Protein 3L4A (pdb70)

Radius of gyration: 13.82 Å; Cα contacts (8 Å, |Δi|>4): 149; chains: 1; bounding box: 36×33×24 Å

Structure (mmCIF, N/CA/C/O backbone):
data_3L4A
#
_entry.id   3L4A
#
_cell.length_a   72.194
_cell.length_b   37.729
_cell.length_c   43.703
_cell.angle_alpha   90.00
_cell.angle_beta   99.29
_cell.angle_gamma   90.00
#
_symmetry.space_group_name_H-M   'C 1 2 1'
#
loop_
_entity.id
_entity.type
_entity.pdbx_description
1 polymer 'Odorant binding protein (AGAP010409-PA)'
2 non-polymer GLYCEROL
3 non-polymer 'AMMONIUM ION'
4 water water
#
loop_
_atom_site.group_PDB
_atom_site.id
_atom_site.type_symbol
_atom_site.label_atom_id
_atom_site.label_alt_id
_atom_site.label_comp_id
_atom_site.label_asym_id
_atom_site.label_entity_id
_atom_site.label_seq_id
_atom_site.pdbx_PDB_ins_code
_atom_site.Cartn_x
_atom_site.Cartn_y
_atom_site.Cartn_z
_atom_site.occupancy
_atom_site.B_iso_or_equiv
_atom_site.auth_seq_id
_atom_site.auth_comp_id
_atom_site.auth_asym_id
_atom_site.auth_atom_id
_atom_site.pdbx_PDB_model_num
ATOM 1 N N . ASN A 1 4 ? 22.041 41.460 24.596 1.00 48.52 25 ASN A N 1
ATOM 2 C CA . ASN A 1 4 ? 22.072 42.627 23.722 1.00 41.99 25 ASN A CA 1
ATOM 3 C C . ASN A 1 4 ? 20.690 43.248 23.511 1.00 38.92 25 ASN A C 1
ATOM 4 O O . ASN A 1 4 ? 19.666 42.633 23.829 1.00 31.69 25 ASN A O 1
ATOM 9 N N . GLU A 1 5 ? 20.669 44.472 22.987 1.00 36.08 26 GLU A N 1
ATOM 10 C CA . GLU A 1 5 ? 19.425 45.215 22.794 1.00 33.76 26 GLU A CA 1
ATOM 11 C C . GLU A 1 5 ? 18.393 44.418 22.007 1.00 28.07 26 GLU A C 1
ATOM 12 O O . GLU A 1 5 ? 17.228 44.347 22.395 1.00 24.81 26 GLU A O 1
ATOM 23 N N . SER A 1 6 ? 18.827 43.835 20.894 1.00 27.39 27 SER A N 1
ATOM 24 C CA . SER A 1 6 ? 17.925 43.145 19.977 1.00 15.11 27 SER A CA 1
ATOM 25 C C . SER A 1 6 ? 17.147 42.035 20.681 1.00 14.57 27 SER A C 1
ATOM 26 O O . SER A 1 6 ? 15.929 41.915 20.527 1.00 14.69 27 SER A O 1
ATOM 29 N N . VAL A 1 7 ? 17.861 41.228 21.456 1.00 20.38 28 VAL A N 1
ATOM 30 C CA . VAL A 1 7 ? 17.250 40.103 22.155 1.00 12.77 28 VAL A CA 1
ATOM 31 C C . VAL A 1 7 ? 16.302 40.562 23.266 1.00 15.82 28 VAL A C 1
ATOM 32 O O . VAL A 1 7 ? 15.257 39.951 23.482 1.00 13.43 28 VAL A O 1
ATOM 36 N N . ILE A 1 8 ? 16.640 41.652 23.948 1.00 15.21 29 ILE A N 1
ATOM 37 C CA . ILE A 1 8 ? 15.745 42.196 24.967 1.00 16.63 29 ILE A CA 1
ATOM 38 C C . ILE A 1 8 ? 14.415 42.631 24.344 1.00 17.27 29 ILE A C 1
ATOM 39 O O . ILE A 1 8 ? 13.329 42.312 24.849 1.00 12.56 29 ILE A O 1
ATOM 44 N N . GLU A 1 9 ? 14.494 43.347 23.227 1.00 15.43 30 GLU A N 1
ATOM 45 C CA . GLU A 1 9 ? 13.282 43.801 22.567 1.00 13.81 30 GLU A CA 1
ATOM 46 C C . GLU A 1 9 ? 12.449 42.630 22.043 1.00 12.31 30 GLU A C 1
ATOM 47 O O . GLU A 1 9 ? 11.240 42.580 22.243 1.00 12.65 30 GLU A O 1
ATOM 53 N N . SER A 1 10 ? 13.099 41.672 21.382 1.00 9.61 31 SER A N 1
ATOM 54 C CA . SER A 1 10 ? 12.371 40.533 20.839 1.00 9.06 31 SER A CA 1
ATOM 55 C C . SER A 1 10 ? 11.743 39.689 21.944 1.00 8.26 31 SER A C 1
ATOM 56 O O . SER A 1 10 ? 10.609 39.243 21.826 1.00 8.52 31 SER A O 1
ATOM 61 N N . CYS A 1 11 ? 12.485 39.469 23.021 1.00 10.18 32 CYS A N 1
ATOM 62 C CA . CYS A 1 11 ? 11.934 38.698 24.130 1.00 9.43 32 CYS A CA 1
ATOM 63 C C . CYS A 1 11 ? 10.794 39.435 24.842 1.00 11.07 32 CYS A C 1
ATOM 64 O O . CYS A 1 11 ? 9.863 38.810 25.342 1.00 11.31 32 CYS A O 1
ATOM 67 N N . SER A 1 12 ? 10.861 40.761 24.876 1.00 12.36 33 SER A N 1
ATOM 68 C CA A SER A 1 12 ? 9.773 41.525 25.466 0.80 11.78 33 SER A CA 1
ATOM 69 C CA B SER A 1 12 ? 9.780 41.567 25.437 0.20 11.78 33 SER A CA 1
ATOM 70 C C . SER A 1 12 ? 8.499 41.344 24.645 1.00 13.67 33 SER A C 1
ATOM 71 O O . SER A 1 12 ? 7.396 41.393 25.183 1.00 11.92 33 SER A O 1
ATOM 76 N N . ASN A 1 13 ? 8.649 41.110 23.346 1.00 13.11 34 ASN A N 1
ATOM 77 C CA . ASN A 1 13 ? 7.489 40.859 22.508 1.00 11.98 34 ASN A CA 1
ATOM 78 C C . ASN A 1 13 ? 7.014 39.417 22.539 1.00 13.98 34 ASN A C 1
ATOM 79 O O . ASN A 1 13 ? 5.814 39.157 22.461 1.00 16.62 34 ASN A O 1
ATOM 84 N N . ALA A 1 14 ? 7.952 38.486 22.671 1.00 10.55 35 ALA A N 1
ATOM 85 C CA . ALA A 1 14 ? 7.626 37.067 22.672 1.00 13.83 35 ALA A CA 1
ATOM 86 C C . ALA A 1 14 ? 6.919 36.654 23.954 1.00 14.45 35 ALA A C 1
ATOM 87 O O . ALA A 1 14 ? 6.141 35.703 23.962 1.00 17.54 35 ALA A O 1
ATOM 89 N N . VAL A 1 15 ? 7.199 37.371 25.038 1.00 12.20 36 VAL A N 1
ATOM 90 C CA . VAL A 1 15 ? 6.703 36.996 26.351 1.00 12.98 36 VAL A CA 1
ATOM 91 C C . VAL A 1 15 ? 5.525 37.884 26.764 1.00 11.68 36 VAL A C 1
ATOM 92 O O . VAL A 1 15 ? 5.643 39.110 26.809 1.00 11.44 36 VAL A O 1
ATOM 96 N N . GLN A 1 16 ? 4.389 37.253 27.052 1.00 15.29 37 GLN A N 1
ATOM 97 C CA . GLN A 1 16 ? 3.194 37.974 27.465 1.00 15.33 37 GLN A CA 1
ATOM 98 C C . GLN A 1 16 ? 3.490 38.811 28.703 1.00 14.88 37 GLN A C 1
ATOM 99 O O . GLN A 1 16 ? 4.014 38.300 29.688 1.00 14.40 37 GLN A O 1
ATOM 105 N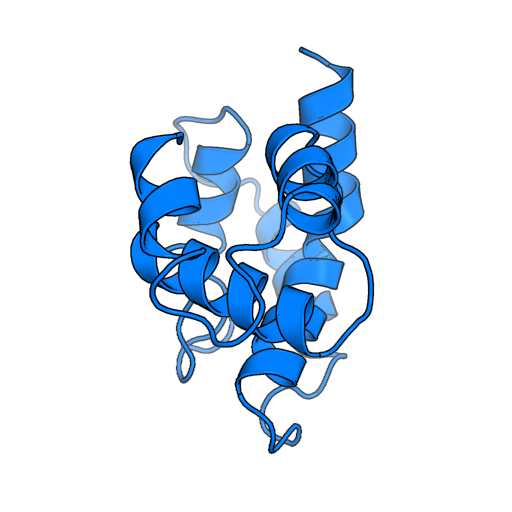 N . GLY A 1 17 ? 3.188 40.102 28.640 1.00 11.82 38 GLY A N 1
ATOM 106 C CA . GLY A 1 17 ? 3.386 40.987 29.778 1.00 10.59 38 GLY A CA 1
ATOM 107 C C . GLY A 1 17 ? 4.750 41.657 29.835 1.00 8.03 38 GLY A C 1
ATOM 108 O O . GLY A 1 17 ? 4.950 42.624 30.559 1.00 11.70 38 GLY A O 1
ATOM 109 N N . ALA A 1 18 ? 5.702 41.150 29.047 1.00 8.86 39 ALA A N 1
ATOM 110 C CA . ALA A 1 18 ? 7.080 41.614 29.162 1.00 6.77 39 ALA A CA 1
ATOM 111 C C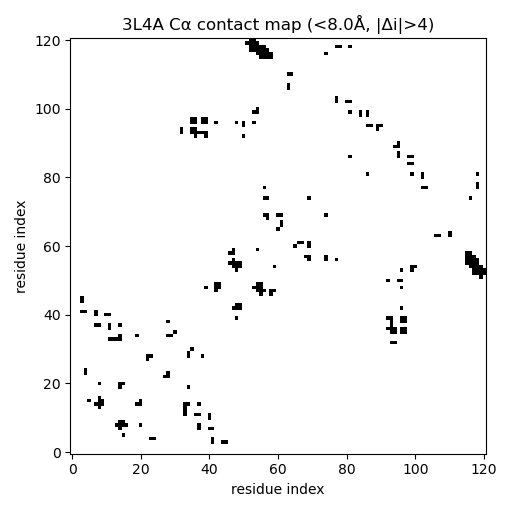 . ALA A 1 18 ? 7.402 42.908 28.413 1.00 9.88 39 ALA A C 1
ATOM 112 O O . ALA A 1 18 ? 8.478 43.477 28.605 1.00 12.53 39 ALA A O 1
ATOM 114 N N . ALA A 1 19 ? 6.481 43.366 27.564 1.00 10.97 40 ALA A N 1
ATOM 115 C CA . ALA A 1 19 ? 6.644 44.638 26.865 1.00 12.69 40 ALA A CA 1
ATOM 116 C C . ALA A 1 19 ? 6.114 45.737 27.774 1.00 12.15 40 ALA A C 1
ATOM 117 O O . ALA A 1 19 ? 5.197 46.478 27.418 1.00 13.01 40 ALA A O 1
ATOM 119 N N . ASN A 1 20 ? 6.706 45.812 28.957 1.00 11.99 41 ASN A N 1
ATOM 120 C CA . ASN A 1 20 ? 6.231 46.638 30.052 1.00 13.45 41 ASN A CA 1
ATOM 121 C C . ASN A 1 20 ? 7.353 47.596 30.399 1.00 16.79 41 ASN A C 1
ATOM 122 O O . ASN A 1 20 ? 8.479 47.165 30.630 1.00 15.35 41 ASN A O 1
ATOM 127 N N . ASP A 1 21 ? 7.061 48.894 30.396 1.00 15.98 42 ASP A N 1
ATOM 128 C CA . ASP A 1 21 ? 8.090 49.913 30.597 1.00 20.24 42 ASP A CA 1
ATOM 129 C C . ASP A 1 21 ? 8.888 49.681 31.873 1.00 16.99 42 ASP A C 1
ATOM 130 O O . ASP A 1 21 ? 10.122 49.708 31.863 1.00 21.99 42 ASP A O 1
ATOM 135 N N . GLU A 1 22 ? 8.175 49.476 32.971 1.00 15.64 43 GLU A N 1
ATOM 136 C CA . GLU A 1 22 ? 8.787 49.315 34.276 1.00 19.91 43 GLU A CA 1
ATOM 137 C C . GLU A 1 22 ? 9.683 48.078 34.327 1.00 18.69 43 GLU A C 1
ATOM 138 O O . GLU A 1 22 ? 10.818 48.141 34.803 1.00 19.14 43 GLU A O 1
ATOM 144 N N . LEU A 1 23 ? 9.173 46.952 33.837 1.00 15.79 44 LEU A N 1
ATOM 145 C CA . LEU A 1 23 ? 9.986 45.740 33.783 1.00 13.66 44 LEU A CA 1
ATOM 146 C C . LEU A 1 23 ? 11.223 45.924 32.902 1.00 16.63 44 LEU A C 1
ATOM 147 O O . LEU A 1 23 ? 12.307 45.463 33.251 1.00 15.08 44 LEU A O 1
ATOM 152 N N . LYS A 1 24 ? 11.069 46.582 31.756 1.00 14.24 45 LYS A N 1
ATOM 153 C CA . LYS A 1 24 ? 12.187 46.719 30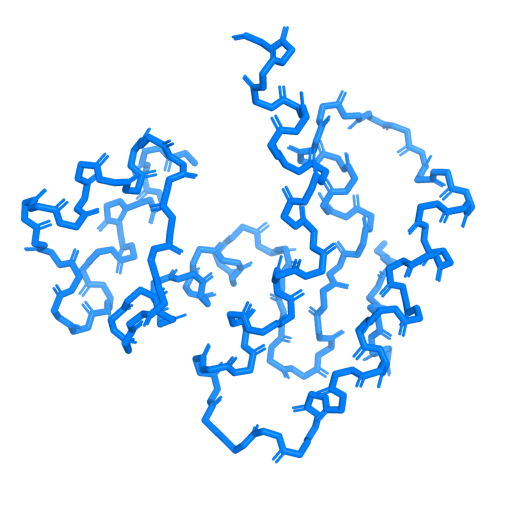.820 1.00 13.47 45 LYS A CA 1
ATOM 154 C C . LYS A 1 24 ? 13.298 47.634 31.335 1.00 20.37 45 LYS A C 1
ATOM 155 O O . LYS A 1 24 ? 14.466 47.483 30.959 1.00 17.46 45 LYS A O 1
ATOM 161 N N . VAL A 1 25 ? 12.941 48.570 32.205 1.00 18.63 46 VAL A N 1
ATOM 162 C CA . VAL A 1 25 ? 13.956 49.360 32.884 1.00 22.51 46 VAL A CA 1
ATOM 163 C C . VAL A 1 25 ? 14.839 48.436 33.721 1.00 15.95 46 VAL A C 1
ATOM 164 O O . VAL A 1 25 ? 16.063 48.582 33.731 1.00 22.32 46 VAL A O 1
ATOM 168 N N . HIS A 1 26 ? 14.220 47.497 34.431 1.00 19.32 47 HIS A N 1
ATOM 169 C CA . HIS A 1 26 ? 14.972 46.522 35.217 1.00 21.33 47 HIS A CA 1
ATOM 170 C C . HIS A 1 26 ? 15.861 45.677 34.315 1.00 23.68 47 HIS A C 1
ATOM 171 O O . HIS A 1 26 ? 17.052 45.510 34.580 1.00 24.71 47 HIS A O 1
ATOM 178 N N . TYR A 1 27 ? 15.283 45.149 33.241 1.00 16.56 48 TYR A N 1
ATOM 179 C CA . TYR A 1 27 ? 16.020 44.255 32.354 1.00 15.65 48 TYR A CA 1
ATOM 180 C C . TYR A 1 27 ? 17.262 44.916 31.754 1.00 20.50 48 TYR A C 1
ATOM 181 O O . TYR A 1 27 ? 18.315 44.285 31.627 1.00 21.39 48 TYR A O 1
ATOM 190 N N . ARG A 1 28 ? 17.137 46.182 31.371 1.00 21.95 49 ARG A N 1
ATOM 191 C CA . ARG A 1 28 ? 18.266 46.908 30.792 1.00 20.97 49 ARG A CA 1
ATOM 192 C C . ARG A 1 28 ? 19.319 47.206 31.860 1.00 26.40 49 ARG A C 1
ATOM 193 O O . ARG A 1 28 ? 20.470 47.502 31.542 1.00 30.46 49 ARG A O 1
ATOM 201 N N . ALA A 1 29 ? 18.915 47.117 33.124 1.00 19.54 50 ALA A N 1
ATOM 202 C CA . ALA A 1 29 ? 19.822 47.314 34.252 1.00 26.86 50 ALA A CA 1
ATOM 203 C C . ALA A 1 29 ? 20.301 45.972 34.811 1.00 33.94 50 ALA A C 1
ATOM 204 O O . ALA A 1 29 ? 20.847 45.905 35.913 1.00 30.26 50 ALA A O 1
ATOM 206 N N . ASN A 1 30 ? 20.087 44.906 34.044 1.00 25.80 51 ASN A N 1
ATOM 207 C CA . ASN A 1 30 ? 20.435 43.553 34.476 1.00 22.64 51 ASN A CA 1
ATOM 208 C C . ASN A 1 30 ? 19.800 43.168 35.812 1.00 26.50 51 ASN A C 1
ATOM 209 O O . ASN A 1 30 ? 20.393 42.450 36.620 1.00 28.60 51 ASN A O 1
ATOM 214 N N . GLU A 1 31 ? 18.582 43.653 36.026 1.00 22.58 52 GLU A N 1
ATOM 215 C CA A GLU A 1 31 ? 17.824 43.338 37.226 0.56 21.65 52 GLU A CA 1
ATOM 216 C CA B GLU A 1 31 ? 17.819 43.341 37.227 0.44 21.67 52 GLU A CA 1
ATOM 217 C C . GLU A 1 31 ? 16.627 42.473 36.847 1.00 21.44 52 GLU A C 1
ATOM 218 O O . GLU A 1 31 ? 15.802 42.875 36.032 1.00 20.69 52 GLU A O 1
ATOM 229 N N . PHE A 1 32 ? 16.537 41.283 37.436 1.00 17.30 53 PHE A N 1
ATOM 230 C CA . PHE A 1 32 ? 15.477 40.340 37.074 1.00 13.97 53 PHE A CA 1
ATOM 231 C C . PHE A 1 32 ? 14.680 39.853 38.277 1.00 16.59 53 PHE A C 1
ATOM 232 O O . PHE A 1 32 ? 15.040 38.871 38.914 1.00 18.79 53 PHE A O 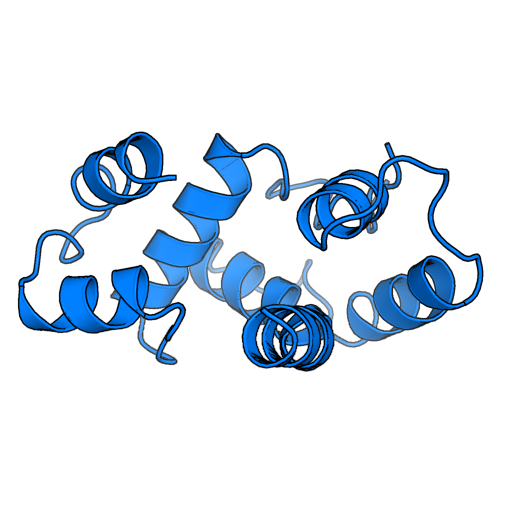1
ATOM 240 N N . PRO A 1 33 ? 13.580 40.552 38.592 1.00 17.49 54 PRO A N 1
ATOM 241 C CA . PRO A 1 33 ? 12.733 40.254 39.751 1.00 17.20 54 PRO A CA 1
ATOM 242 C C . PRO A 1 33 ? 12.083 38.876 39.679 1.00 15.62 54 PRO A C 1
ATOM 243 O O . PRO A 1 33 ? 11.954 38.307 38.591 1.00 13.42 54 PRO A O 1
ATOM 247 N N . ASP A 1 34 ? 11.679 38.352 40.833 1.00 15.26 55 ASP A N 1
ATOM 248 C CA . ASP A 1 34 ? 11.117 37.015 40.931 1.00 16.81 55 ASP A CA 1
ATOM 249 C C . ASP A 1 34 ? 9.605 37.058 40.718 1.00 20.76 55 ASP A C 1
ATOM 250 O O . ASP A 1 34 ? 8.822 36.913 41.658 1.00 22.05 55 ASP A O 1
ATOM 255 N N . ASP A 1 35 ? 9.206 37.265 39.467 1.00 13.94 56 ASP A N 1
ATOM 256 C CA . ASP A 1 35 ? 7.796 37.332 39.092 1.00 13.30 56 ASP A CA 1
ATOM 257 C C . ASP A 1 35 ? 7.575 36.514 37.816 1.00 13.16 56 ASP A C 1
ATOM 258 O O . ASP A 1 35 ? 8.516 36.283 37.069 1.00 11.74 56 ASP A O 1
ATOM 263 N N . PRO A 1 36 ? 6.337 36.071 37.559 1.00 10.83 57 PRO A N 1
ATOM 264 C CA . PRO A 1 36 ? 6.081 35.153 36.441 1.00 13.62 57 PRO A CA 1
ATOM 265 C C . PRO A 1 36 ? 6.476 35.690 35.064 1.00 9.79 57 PRO A C 1
ATOM 266 O O . PRO A 1 36 ? 6.939 34.919 34.226 1.00 11.59 57 PRO A O 1
ATOM 270 N N . VAL A 1 37 ? 6.281 36.982 34.825 1.00 9.94 58 VAL A N 1
ATOM 271 C CA . VAL A 1 37 ? 6.659 37.573 33.545 1.00 7.46 58 VAL A CA 1
ATOM 272 C C . VAL A 1 37 ? 8.166 37.511 33.376 1.00 10.39 58 VAL A C 1
ATOM 273 O O . VAL A 1 37 ? 8.675 37.037 32.355 1.00 8.99 58 VAL A O 1
ATOM 277 N N . THR A 1 38 ? 8.884 37.980 34.389 1.00 9.09 59 THR A N 1
ATOM 278 C CA . THR A 1 38 ? 10.343 37.937 34.359 1.00 6.91 59 THR A CA 1
ATOM 279 C C . THR A 1 38 ? 10.872 36.505 34.241 1.00 6.90 59 THR A C 1
ATOM 280 O O . THR A 1 38 ? 11.892 36.276 33.587 1.00 7.48 59 THR A O 1
ATOM 284 N N . HIS A 1 39 ? 10.201 35.547 34.868 1.00 8.17 60 HIS A N 1
ATOM 285 C CA . HIS A 1 39 ? 10.627 34.156 34.712 1.00 10.31 60 HIS A CA 1
ATOM 286 C C . HIS A 1 39 ? 10.678 33.797 33.237 1.00 8.59 60 HIS A C 1
ATOM 287 O O . HIS A 1 39 ? 11.666 33.249 32.745 1.00 9.15 60 HIS A O 1
ATOM 294 N N . CYS A 1 40 ? 9.596 34.086 32.527 1.00 7.63 61 CYS A N 1
ATOM 295 C CA . CYS A 1 40 ? 9.532 33.768 31.111 1.00 8.71 61 CYS A CA 1
ATOM 296 C C . CYS A 1 40 ? 10.483 34.618 30.279 1.00 8.63 61 CYS A C 1
ATOM 297 O O . CYS A 1 40 ? 11.040 34.141 29.291 1.00 8.30 61 CYS A O 1
ATOM 300 N N . PHE A 1 41 ? 10.688 35.865 30.686 1.00 7.87 62 PHE A N 1
ATOM 301 C CA . PHE A 1 41 ? 11.638 36.732 30.006 1.00 6.82 62 PHE A CA 1
ATOM 302 C C . PHE A 1 41 ? 13.059 36.160 30.095 1.00 8.67 62 PHE A C 1
ATOM 303 O O . PHE A 1 41 ? 13.780 36.108 29.097 1.00 7.46 62 PHE A O 1
ATOM 311 N N . VAL A 1 42 ? 13.456 35.742 31.295 1.00 7.12 63 VAL A N 1
ATOM 312 C CA . VAL A 1 42 ? 14.774 35.162 31.499 1.00 8.32 63 VAL A CA 1
ATOM 313 C C . VAL A 1 42 ? 14.935 33.879 30.684 1.00 6.89 63 VAL A C 1
ATOM 314 O O . VAL A 1 42 ? 15.967 33.661 30.046 1.00 6.89 63 VAL A O 1
ATOM 318 N N . ARG A 1 43 ? 13.906 33.043 30.666 1.00 7.50 64 ARG A N 1
ATOM 319 C CA . ARG A 1 43 ? 13.930 31.867 29.799 1.00 7.35 64 ARG A CA 1
ATOM 320 C C . ARG A 1 43 ? 14.172 32.269 28.342 1.00 8.54 64 ARG A C 1
ATOM 321 O O . ARG A 1 43 ? 15.005 31.685 27.657 1.00 8.58 64 ARG A O 1
ATOM 329 N N . CYS A 1 44 ? 13.432 33.263 27.865 1.00 7.49 65 CYS A N 1
ATOM 330 C CA . CYS A 1 44 ? 13.537 33.697 26.480 1.00 6.76 65 CYS A CA 1
ATOM 331 C C . CYS A 1 44 ? 14.950 34.163 26.145 1.00 7.87 65 CYS A C 1
ATOM 332 O O . CYS A 1 44 ? 15.508 33.787 25.119 1.00 8.24 65 CYS A O 1
ATOM 335 N N . ILE A 1 45 ? 15.529 34.997 27.006 1.00 9.63 66 ILE A N 1
ATOM 336 C CA . ILE A 1 45 ? 16.878 35.510 26.761 1.00 7.88 66 ILE A CA 1
ATOM 337 C C . ILE A 1 45 ? 17.885 34.358 26.741 1.00 9.11 66 ILE A C 1
ATOM 338 O O . ILE A 1 45 ? 18.778 34.297 25.889 1.00 9.48 66 ILE A O 1
ATOM 343 N N . GLY A 1 46 ? 17.732 33.427 27.673 1.00 8.07 67 GLY A N 1
ATOM 344 C CA . GLY A 1 46 ? 18.627 32.289 27.739 1.00 9.52 67 GLY A CA 1
ATOM 345 C C . GLY A 1 46 ? 18.539 31.435 26.491 1.00 9.99 67 GLY A C 1
ATOM 346 O O . GLY A 1 46 ? 19.559 30.989 25.960 1.00 10.38 67 GLY A O 1
ATOM 347 N N . LEU A 1 47 ? 17.322 31.193 26.015 1.00 7.46 68 LEU A N 1
ATOM 348 C CA . LEU A 1 47 ? 17.143 30.423 24.785 1.00 8.88 68 LEU A CA 1
ATOM 349 C C . LEU A 1 47 ? 17.731 31.138 23.574 1.00 10.75 68 LEU A C 1
ATOM 350 O O . LEU A 1 47 ? 18.433 30.522 22.773 1.00 12.63 68 LEU A O 1
ATOM 355 N N . GLU A 1 48 ? 17.447 32.432 23.449 1.00 10.51 69 GLU A N 1
ATOM 356 C CA . GLU A 1 48 ? 17.870 33.210 22.281 1.00 10.25 69 GLU A CA 1
ATOM 357 C C . GLU A 1 48 ? 19.381 33.341 22.188 1.00 13.03 69 GLU A C 1
ATOM 358 O O . GLU A 1 48 ? 19.946 33.315 21.092 1.00 14.66 69 GLU A O 1
ATOM 364 N N . LEU A 1 49 ? 20.032 33.488 23.337 1.00 10.88 70 LEU A N 1
ATOM 365 C CA . LEU A 1 49 ? 21.487 33.611 23.383 1.00 11.22 70 LEU A CA 1
ATOM 366 C C . LEU A 1 49 ? 22.181 32.253 23.465 1.00 11.13 70 LEU A C 1
ATOM 367 O O . LEU A 1 49 ? 23.403 32.187 23.563 1.00 14.48 70 LEU A O 1
ATOM 372 N N . ASN A 1 50 ? 21.391 31.184 23.415 1.00 10.17 71 ASN A N 1
ATOM 373 C CA A ASN A 1 50 ? 21.938 29.832 23.504 0.49 12.26 71 ASN A CA 1
ATOM 374 C CA B ASN A 1 50 ? 21.857 29.803 23.562 0.51 12.33 71 ASN A CA 1
ATOM 375 C C . ASN A 1 50 ? 22.701 29.580 24.807 1.00 11.87 71 ASN A C 1
ATOM 376 O O . ASN A 1 50 ? 23.677 28.828 24.812 1.00 12.75 71 ASN A O 1
ATOM 385 N N . LEU A 1 51 ? 22.272 30.230 25.883 1.00 8.68 72 LEU A N 1
ATOM 386 C CA . LEU A 1 51 ? 22.860 30.062 27.211 1.00 8.05 72 LEU A CA 1
ATOM 387 C C . LEU A 1 51 ? 22.126 28.982 27.985 1.00 9.98 72 LEU A C 1
ATOM 388 O O . LEU A 1 51 ? 22.576 28.558 29.050 1.00 9.81 72 LEU A O 1
ATOM 393 N N . TYR A 1 52 ? 20.988 28.557 27.456 1.00 8.62 73 TYR A N 1
ATOM 394 C CA . TYR A 1 52 ? 20.054 27.732 28.204 1.00 9.60 73 TYR A CA 1
ATOM 395 C C . TYR A 1 52 ? 19.184 26.942 27.257 1.00 10.00 73 TYR A C 1
ATOM 396 O O . TYR A 1 52 ? 18.926 27.350 26.119 1.00 12.44 73 TYR A O 1
ATOM 405 N N . ASP A 1 53 ? 18.706 25.818 27.767 1.00 10.89 74 ASP A N 1
ATOM 406 C CA . ASP A 1 53 ? 17.888 24.906 27.016 1.00 9.97 74 ASP A CA 1
ATOM 407 C C . ASP A 1 53 ? 16.927 24.214 27.983 1.00 10.74 74 ASP A C 1
ATOM 408 O O . ASP A 1 53 ? 17.342 23.815 29.062 1.00 11.39 74 ASP A O 1
ATOM 413 N N . ASP A 1 54 ? 15.656 24.078 27.612 1.00 11.36 75 ASP A N 1
ATOM 414 C CA . ASP A 1 54 ? 14.667 23.488 28.514 1.00 12.08 75 ASP A CA 1
ATOM 415 C C . ASP A 1 54 ? 15.047 22.071 28.914 1.00 14.33 75 ASP A C 1
ATOM 416 O O . ASP A 1 54 ? 14.762 21.637 30.031 1.00 14.18 75 ASP A O 1
ATOM 421 N N . LYS A 1 55 ? 15.681 21.355 27.990 1.00 14.14 76 LYS A N 1
ATOM 422 C CA . LYS A 1 55 ? 16.045 19.962 28.209 1.00 13.98 76 LYS A CA 1
ATOM 423 C C . LYS A 1 55 ? 17.445 19.821 28.790 1.00 12.18 76 LYS A C 1
ATOM 424 O O . LYS A 1 55 ? 17.658 19.058 29.736 1.00 15.61 76 LYS A O 1
ATOM 430 N N . TYR A 1 56 ? 18.397 20.547 28.210 1.00 10.32 77 TYR A N 1
ATOM 431 C CA . TYR A 1 56 ? 19.803 20.346 28.539 1.00 10.49 77 TYR A CA 1
ATOM 432 C C . TYR A 1 56 ? 20.316 21.311 29.595 1.00 12.80 77 TYR A C 1
ATOM 433 O O . TYR A 1 56 ? 21.467 21.211 30.033 1.00 13.70 77 TYR A O 1
ATOM 442 N N . GLY A 1 57 ? 19.456 22.241 29.998 1.00 11.15 78 GLY A N 1
ATOM 443 C CA . GLY A 1 57 ? 19.775 23.146 31.090 1.00 13.10 78 GLY A CA 1
ATOM 444 C C . GLY A 1 57 ? 20.702 24.279 30.686 1.00 12.41 78 GLY A C 1
ATOM 445 O O . GLY A 1 57 ? 20.629 24.802 29.577 1.00 11.38 78 GLY A O 1
ATOM 446 N N . VAL A 1 58 ? 21.611 24.633 31.583 1.00 14.03 79 VAL A N 1
ATOM 447 C CA . VAL A 1 58 ? 22.517 25.758 31.377 1.00 11.12 79 VAL A CA 1
ATOM 448 C C . VAL A 1 58 ? 23.806 25.335 30.667 1.00 12.48 79 VAL A C 1
ATOM 449 O O . VAL A 1 58 ? 24.484 24.402 31.104 1.00 13.97 79 VAL A O 1
ATOM 453 N N . ASP A 1 59 ? 24.148 25.999 29.566 1.00 11.12 80 ASP A N 1
ATOM 454 C CA . ASP A 1 59 ? 25.436 25.735 28.938 1.00 12.94 80 ASP A CA 1
ATOM 455 C C . ASP A 1 59 ? 26.474 26.521 29.708 1.00 12.51 80 ASP A C 1
ATOM 456 O O . ASP A 1 59 ? 26.606 27.732 29.540 1.00 10.56 80 ASP A O 1
ATOM 461 N N . LEU A 1 60 ? 27.209 25.826 30.574 1.00 9.92 81 LEU A N 1
ATOM 462 C CA . LEU A 1 60 ? 28.176 26.483 31.432 1.00 12.26 81 LEU A CA 1
ATOM 463 C C . LEU A 1 60 ? 29.340 27.140 30.668 1.00 7.24 81 LEU A C 1
ATOM 464 O O . LEU A 1 60 ? 29.864 28.171 31.087 1.00 10.69 81 LEU A O 1
ATOM 469 N N . GLN A 1 61 ? 29.755 26.544 29.552 1.00 10.35 82 GLN A N 1
ATOM 470 C CA . GLN A 1 61 ? 30.804 27.160 28.743 1.00 9.79 82 GLN A CA 1
ATOM 471 C C . GLN A 1 61 ? 30.324 28.453 28.078 1.00 7.60 82 GLN A C 1
ATOM 472 O O . GLN A 1 61 ? 31.038 29.460 28.071 1.00 10.84 82 GLN A O 1
ATOM 478 N N . ALA A 1 62 ? 29.105 28.420 27.542 1.00 13.52 83 ALA A N 1
ATOM 479 C CA . ALA A 1 62 ? 28.505 29.610 26.944 1.00 13.81 83 ALA A CA 1
ATOM 480 C C . ALA A 1 62 ? 28.363 30.739 27.966 1.00 11.53 83 ALA A C 1
ATOM 481 O O . ALA A 1 62 ? 28.644 31.897 27.679 1.00 12.41 83 ALA A O 1
ATOM 483 N N . ASN A 1 63 ? 27.929 30.395 29.173 1.00 11.11 84 ASN A N 1
ATOM 484 C CA . ASN A 1 63 ? 27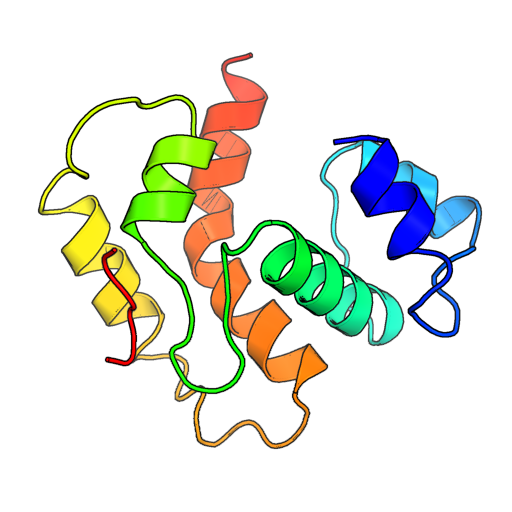.848 31.390 30.237 1.00 9.52 84 ASN A CA 1
ATOM 485 C C . ASN A 1 63 ? 29.213 31.921 30.689 1.00 9.09 84 ASN A C 1
ATOM 486 O O . ASN A 1 63 ? 29.376 33.108 30.961 1.00 10.97 84 ASN A O 1
ATOM 491 N N . TRP A 1 64 ? 30.205 31.036 30.756 1.00 10.10 85 TRP A N 1
ATOM 492 C CA . TRP A 1 64 ? 31.568 31.447 31.067 1.00 9.39 85 TRP A CA 1
ATOM 493 C C . TRP A 1 64 ? 32.013 32.494 30.057 1.00 9.45 85 TRP A C 1
ATOM 494 O O . TRP A 1 64 ? 32.562 33.525 30.419 1.00 11.83 85 TRP A O 1
ATOM 505 N N . GLU A 1 65 ? 31.742 32.232 28.788 1.00 11.62 86 GLU A N 1
ATOM 506 C CA . GLU A 1 65 ? 32.118 33.171 27.739 1.00 11.43 86 GLU A CA 1
ATOM 507 C C . GLU A 1 65 ? 31.312 34.468 27.829 1.00 12.99 86 GLU A C 1
ATOM 508 O O . GLU A 1 65 ? 31.820 35.541 27.507 1.00 17.93 86 GLU A O 1
ATOM 514 N N . ASN A 1 66 ? 30.074 34.370 28.302 1.00 13.36 87 ASN A N 1
ATOM 515 C CA . ASN A 1 66 ? 29.216 35.549 28.450 1.00 13.22 87 ASN A CA 1
ATOM 516 C C . ASN A 1 66 ? 29.591 36.392 29.672 1.00 15.66 87 ASN A C 1
ATOM 517 O O . ASN A 1 66 ? 29.070 37.493 29.861 1.00 19.00 87 ASN A O 1
ATOM 522 N N . LEU A 1 67 ? 30.505 35.871 30.486 1.00 13.64 88 LEU A N 1
ATOM 523 C CA . LEU A 1 67 ? 31.022 36.562 31.661 1.00 15.91 88 LEU A CA 1
ATOM 524 C C . LEU A 1 67 ? 32.383 37.200 31.378 1.00 15.05 88 LEU A C 1
ATOM 525 O O . LEU A 1 67 ? 33.167 37.462 32.296 1.00 17.49 88 LEU A O 1
ATOM 530 N N . GLY A 1 68 ? 32.675 37.420 30.100 1.00 17.30 89 GLY A N 1
ATOM 531 C CA . GLY A 1 68 ? 33.872 38.146 29.715 1.00 18.11 89 GLY A CA 1
ATOM 532 C C . GLY A 1 68 ? 35.105 37.284 29.515 1.00 22.03 89 GLY A C 1
ATOM 533 O O . GLY A 1 68 ? 36.229 37.777 29.621 1.00 22.80 89 GLY A O 1
ATOM 534 N N . ASN A 1 69 ? 34.900 36.004 29.216 1.00 17.06 90 ASN A N 1
ATOM 535 C CA . ASN A 1 69 ? 36.017 35.083 29.008 1.00 14.89 90 ASN A CA 1
ATOM 536 C C . ASN A 1 69 ? 36.015 34.525 27.596 1.00 13.77 90 ASN A C 1
ATOM 537 O O . ASN A 1 69 ? 34.959 34.385 26.977 1.00 15.05 90 ASN A O 1
ATOM 542 N N . SER A 1 70 ? 37.198 34.186 27.087 1.00 13.08 91 SER A N 1
ATOM 543 C CA . SER A 1 70 ? 37.293 33.585 25.759 1.00 16.20 91 SER A CA 1
ATOM 544 C C . SER A 1 70 ? 37.870 32.168 25.790 1.00 19.00 91 SER A C 1
ATOM 545 O O . SER A 1 70 ? 37.964 31.504 24.755 1.00 21.34 91 SER A O 1
ATOM 550 N N . ASP A 1 71 ? 38.236 31.709 26.983 1.00 12.61 92 ASP A N 1
ATOM 551 C CA . ASP A 1 71 ? 38.913 30.418 27.140 1.00 11.88 92 ASP A CA 1
ATOM 552 C C . ASP A 1 71 ? 37.993 29.317 27.669 1.00 13.04 92 ASP A C 1
ATOM 553 O O . ASP A 1 71 ? 36.808 29.550 27.895 1.00 12.90 92 ASP A O 1
ATOM 558 N N . ASP A 1 72 ? 38.532 28.108 27.843 1.00 10.62 93 ASP A N 1
ATOM 559 C CA . ASP A 1 72 ? 37.794 27.021 28.491 1.00 8.18 93 ASP A CA 1
ATOM 560 C C . ASP A 1 72 ? 37.444 27.436 29.916 1.00 8.63 93 ASP A C 1
ATOM 561 O O . ASP A 1 72 ? 38.283 27.972 30.631 1.00 9.60 93 ASP A O 1
ATOM 566 N N . ALA A 1 73 ? 36.214 27.161 30.338 1.00 8.53 94 ALA A N 1
ATOM 567 C CA . ALA A 1 73 ? 35.793 27.487 31.702 1.00 8.96 94 ALA A CA 1
ATOM 568 C C . ALA A 1 73 ? 36.697 26.840 32.758 1.00 9.91 94 ALA A C 1
ATOM 569 O O . ALA A 1 73 ? 37.107 25.688 32.596 1.00 9.99 94 ALA A O 1
ATOM 571 N N . ASP A 1 74 ? 36.985 27.571 33.837 1.00 7.76 95 ASP A N 1
ATOM 572 C CA . ASP A 1 74 ? 37.694 27.005 34.986 1.00 9.20 95 ASP A CA 1
ATOM 573 C C . ASP A 1 74 ? 36.937 25.768 35.457 1.00 11.13 95 ASP A C 1
ATOM 574 O O . ASP A 1 74 ? 35.706 25.766 35.508 1.00 9.02 95 ASP A O 1
ATOM 579 N N . GLU A 1 75 ? 37.670 24.736 35.856 1.00 9.24 96 GLU A N 1
ATOM 580 C CA A GLU A 1 75 ? 37.076 23.510 36.381 0.40 8.28 96 GLU A CA 1
ATOM 581 C CA B GLU A 1 75 ? 37.051 23.522 36.352 0.60 8.16 96 GLU A CA 1
ATOM 582 C C . GLU A 1 75 ? 36.152 23.776 37.565 1.00 8.75 96 GLU A C 1
ATOM 583 O O . GLU A 1 75 ? 35.081 23.182 37.673 1.00 9.68 96 GLU A O 1
ATOM 594 N N . GLU A 1 76 ? 36.587 24.651 38.469 1.00 10.29 97 GLU A N 1
ATOM 595 C CA . GLU A 1 76 ? 35.792 24.907 39.671 1.00 8.78 97 GLU A CA 1
ATOM 596 C C . GLU A 1 76 ? 34.509 25.662 39.352 1.00 9.15 97 GLU A C 1
ATOM 597 O O . GLU A 1 76 ? 33.523 25.506 40.056 1.00 8.92 97 GLU A O 1
ATOM 603 N N . PHE A 1 77 ? 34.520 26.472 38.294 1.00 8.72 98 PHE A N 1
ATOM 604 C CA . PHE A 1 77 ? 33.304 27.159 37.846 1.00 8.31 98 PHE A CA 1
ATOM 605 C C . PHE A 1 77 ? 32.297 26.127 37.338 1.00 8.55 98 PHE A C 1
ATOM 606 O O . PHE A 1 77 ? 31.113 26.146 37.695 1.00 9.30 98 PHE A O 1
ATOM 614 N N . VAL A 1 78 ? 32.765 25.202 36.510 1.00 7.72 99 VAL A N 1
ATOM 615 C CA . VAL A 1 78 ? 31.904 24.163 35.993 1.00 8.06 99 VAL A CA 1
ATOM 616 C C . VAL A 1 78 ? 31.370 23.294 37.139 1.00 9.90 99 VAL A C 1
ATOM 617 O O . VAL A 1 78 ? 30.174 23.035 37.226 1.00 9.17 99 VAL A O 1
ATOM 621 N N . ALA A 1 79 ? 32.261 22.848 38.022 1.00 9.33 100 ALA A N 1
ATOM 622 C CA . ALA A 1 79 ? 31.865 21.982 39.128 1.00 9.00 100 ALA A CA 1
ATOM 623 C C . ALA A 1 79 ? 30.851 22.649 40.046 1.00 8.18 100 ALA A C 1
ATOM 624 O O . ALA A 1 79 ? 29.857 22.041 40.436 1.00 8.51 100 ALA A O 1
ATOM 626 N N . LYS A 1 80 ? 31.128 23.894 40.404 1.00 8.55 101 LYS A N 1
ATOM 627 C CA . LYS A 1 80 ? 30.281 24.600 41.347 1.00 7.79 101 LYS A CA 1
ATOM 628 C C . LYS A 1 80 ? 28.881 24.772 40.775 1.00 8.25 101 LYS A C 1
ATOM 629 O O . LYS A 1 80 ? 27.887 24.532 41.464 1.00 8.20 101 LYS A O 1
ATOM 635 N N . HIS A 1 81 ? 28.793 25.129 39.500 1.00 8.51 102 HIS A N 1
ATOM 636 C CA . HIS A 1 81 ? 27.473 25.344 38.914 1.00 9.63 102 HIS A CA 1
ATOM 637 C C . HIS A 1 81 ? 26.728 24.065 38.578 1.00 9.94 102 HIS A C 1
ATOM 638 O O . HIS A 1 81 ? 25.512 23.998 38.738 1.00 9.91 102 HIS A O 1
ATOM 645 N N . ARG A 1 82 ? 27.445 23.042 38.130 1.00 9.07 103 ARG A N 1
ATOM 646 C CA . ARG A 1 82 ? 26.811 21.738 37.945 1.00 10.76 103 ARG A CA 1
ATOM 647 C C . ARG A 1 82 ? 26.135 21.309 39.247 1.00 8.49 103 ARG A C 1
ATOM 648 O O . ARG A 1 82 ? 24.988 20.888 39.245 1.00 10.29 103 ARG A O 1
ATOM 656 N N . ALA A 1 83 ? 26.841 21.448 40.368 1.00 9.42 104 ALA A N 1
ATOM 657 C CA . ALA A 1 83 ? 26.296 21.063 41.665 1.00 9.23 104 ALA A CA 1
ATOM 658 C C . ALA A 1 83 ? 25.106 21.935 42.094 1.00 9.12 104 ALA A C 1
ATOM 659 O O . ALA A 1 83 ? 24.098 21.422 42.600 1.00 9.33 104 ALA A O 1
ATOM 661 N N . CYS A 1 84 ? 25.223 23.241 41.888 1.00 8.03 105 CYS A N 1
ATOM 662 C CA . CYS A 1 84 ? 24.138 24.156 42.210 1.00 7.49 105 CYS A CA 1
ATOM 663 C C . CYS A 1 84 ? 22.884 23.779 41.429 1.00 9.99 105 CYS A C 1
ATOM 664 O O . CYS A 1 84 ? 21.799 23.686 41.992 1.00 9.95 105 CYS A O 1
ATOM 667 N N . LEU A 1 85 ? 23.040 23.557 40.128 1.00 8.84 106 LEU A N 1
ATOM 668 C CA . LEU A 1 85 ? 21.902 23.231 39.274 1.00 8.68 106 LEU A CA 1
ATOM 669 C C . LEU A 1 85 ? 21.291 21.891 39.651 1.00 11.39 106 LEU A C 1
ATOM 670 O O . LEU A 1 85 ? 20.072 21.744 39.676 1.00 11.82 106 LEU A O 1
ATOM 675 N N . GLU A 1 86 ? 22.129 20.907 39.948 1.00 10.61 107 GLU A N 1
ATOM 676 C CA A GLU A 1 86 ? 21.639 19.603 40.383 0.37 11.58 107 GLU A CA 1
ATOM 677 C CA B GLU A 1 86 ? 21.620 19.609 40.362 0.63 11.50 107 GLU A CA 1
ATOM 678 C C . GLU A 1 86 ? 20.787 19.756 41.634 1.00 11.75 107 GLU A C 1
ATOM 679 O O . GLU A 1 86 ? 19.736 19.115 41.776 1.00 14.80 107 GLU A O 1
ATOM 690 N N . ALA A 1 87 ? 21.243 20.612 42.545 1.00 10.42 108 ALA A N 1
ATOM 691 C CA . ALA A 1 87 ? 20.556 20.807 43.820 1.00 14.28 108 ALA A CA 1
ATOM 692 C C . ALA A 1 87 ? 19.187 21.452 43.655 1.00 21.04 108 ALA A C 1
ATOM 693 O O . ALA A 1 87 ? 18.352 21.376 44.553 1.00 23.79 108 ALA A O 1
ATOM 695 N N . LYS A 1 88 ? 18.958 22.079 42.506 1.00 15.38 109 LYS A N 1
ATOM 696 C CA . LYS A 1 88 ? 17.683 22.736 42.236 1.00 15.91 109 LYS A CA 1
ATOM 697 C C . LYS A 1 88 ? 16.625 21.811 41.638 1.00 16.18 109 LYS A C 1
ATOM 698 O O . LYS A 1 88 ? 15.482 22.229 41.431 1.00 18.01 109 LYS A O 1
ATOM 704 N N . ASN A 1 89 ? 17.007 20.565 41.372 1.00 14.81 110 ASN A N 1
ATOM 705 C CA . ASN A 1 89 ? 16.073 19.551 40.880 1.00 14.46 110 ASN A CA 1
ATOM 706 C C . ASN A 1 89 ? 15.184 20.098 39.774 1.00 12.47 110 ASN A C 1
ATOM 707 O O . ASN A 1 89 ? 13.949 20.017 39.837 1.00 14.15 110 ASN A O 1
ATOM 712 N N . LEU A 1 90 ? 15.839 20.648 38.762 1.00 12.37 111 LEU A N 1
ATOM 713 C CA . LEU A 1 90 ? 15.169 21.356 37.686 1.00 11.29 111 LEU A CA 1
ATOM 714 C C . LEU A 1 90 ? 14.146 20.514 36.934 1.00 13.83 111 LEU A C 1
ATOM 715 O O . LEU A 1 90 ? 13.143 21.041 36.463 1.00 12.65 111 LEU A O 1
ATOM 720 N N . GLU A 1 91 ? 14.405 19.218 36.819 1.00 14.08 112 GLU A N 1
ATOM 721 C CA A GLU A 1 91 ? 13.517 18.324 36.076 0.53 18.38 112 GLU A CA 1
ATOM 722 C CA B GLU A 1 91 ? 13.517 18.335 36.073 0.47 18.38 112 GLU A CA 1
ATOM 723 C C . GLU A 1 91 ? 12.157 18.178 36.750 1.00 19.40 112 GLU A C 1
ATOM 724 O O . GLU A 1 91 ? 11.187 17.757 36.118 1.00 22.36 112 GLU A O 1
ATOM 735 N N . THR A 1 92 ? 12.085 18.521 38.034 1.00 11.12 113 THR A N 1
ATOM 736 C CA . THR A 1 92 ? 10.830 18.412 38.772 1.00 14.41 113 THR A CA 1
ATOM 737 C C . THR A 1 92 ? 10.016 19.699 38.738 1.00 17.43 113 THR A C 1
ATOM 738 O O . THR A 1 92 ? 8.899 19.750 39.248 1.00 17.23 113 THR A O 1
ATOM 742 N N . ILE A 1 93 ? 10.582 20.746 38.152 1.00 12.06 114 ILE A N 1
ATOM 743 C CA . ILE A 1 93 ? 9.877 22.012 38.038 1.00 12.83 114 ILE A CA 1
ATOM 744 C C . ILE A 1 93 ? 9.082 21.987 36.741 1.00 12.73 114 ILE A C 1
ATOM 745 O O . ILE A 1 93 ? 9.650 22.008 35.649 1.00 13.20 114 ILE A O 1
ATOM 750 N N . GLU A 1 94 ? 7.759 21.929 36.875 1.00 20.96 115 GLU A N 1
ATOM 751 C CA A GLU A 1 94 ? 6.890 21.726 35.724 0.46 21.99 115 GLU A CA 1
ATOM 752 C CA B GLU A 1 94 ? 6.870 21.734 35.734 0.54 22.00 115 GLU A CA 1
ATOM 753 C C . GLU A 1 94 ? 6.793 22.964 34.836 1.00 15.73 115 GLU A C 1
ATOM 754 O O . GLU A 1 94 ? 6.753 22.852 33.614 1.00 18.59 115 GLU A O 1
ATOM 765 N N . ASP A 1 95 ? 6.769 24.138 35.455 1.00 18.61 116 ASP A N 1
ATOM 766 C CA . ASP A 1 95 ? 6.694 25.389 34.709 1.00 18.68 116 ASP A CA 1
ATOM 767 C C . ASP A 1 95 ? 8.051 25.699 34.073 1.00 13.40 116 ASP A C 1
ATOM 768 O O . ASP A 1 95 ? 9.034 25.902 34.784 1.00 13.46 116 ASP A O 1
ATOM 773 N N . LEU A 1 96 ? 8.098 25.728 32.743 1.00 11.69 117 LEU A N 1
ATOM 774 C CA . LEU A 1 96 ? 9.355 25.932 32.011 1.00 12.50 117 LEU A CA 1
ATOM 775 C C . LEU A 1 96 ? 10.017 27.274 32.301 1.00 13.23 117 LEU A C 1
ATOM 776 O O . LEU A 1 96 ? 11.240 27.390 32.301 1.00 11.02 117 LEU A O 1
ATOM 781 N N . CYS A 1 97 ? 9.209 28.300 32.522 1.00 9.92 118 CYS A N 1
ATOM 782 C CA . CYS A 1 97 ? 9.769 29.603 32.839 1.00 9.42 118 CYS A CA 1
ATOM 783 C C . CYS A 1 97 ? 10.347 29.600 34.243 1.00 8.85 118 CYS A C 1
ATOM 784 O O . CYS A 1 97 ? 11.444 30.109 34.470 1.00 9.11 118 CYS A O 1
ATOM 787 N N . GLU A 1 98 ? 9.606 29.042 35.193 1.00 10.03 119 GLU A N 1
ATOM 788 C CA . GLU A 1 98 ? 10.107 28.961 36.559 1.00 10.11 119 GLU A CA 1
ATOM 789 C C . GLU A 1 98 ? 11.408 28.147 36.603 1.00 8.94 119 GLU A C 1
ATOM 790 O O . GLU A 1 98 ? 12.344 28.485 37.334 1.00 9.46 119 GLU A O 1
ATOM 796 N N . ARG A 1 99 ? 11.460 27.078 35.814 1.00 8.96 120 ARG A N 1
ATOM 797 C CA . ARG A 1 99 ? 12.647 26.236 35.743 1.00 7.83 120 ARG A CA 1
ATOM 798 C C . ARG A 1 99 ? 13.870 27.022 35.265 1.00 9.67 120 ARG A C 1
ATOM 799 O O . ARG A 1 99 ? 14.947 26.937 35.870 1.00 9.46 120 ARG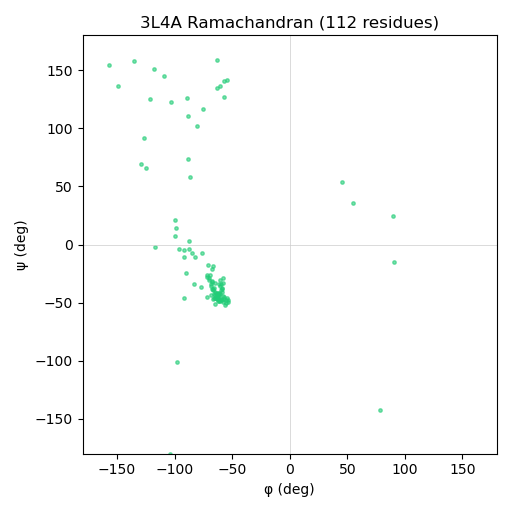 A O 1
ATOM 807 N N . ALA A 1 100 ? 13.713 27.778 34.179 1.00 7.32 121 ALA A N 1
ATOM 808 C CA . ALA A 1 100 ? 14.823 28.559 33.648 1.00 8.66 121 ALA A CA 1
ATOM 809 C C . ALA A 1 100 ? 15.265 29.611 34.652 1.00 8.94 121 ALA A C 1
ATOM 810 O O . ALA A 1 100 ? 16.457 29.830 34.847 1.00 7.94 121 ALA A O 1
ATOM 812 N N . TYR A 1 101 ? 14.305 30.277 35.289 1.00 7.89 122 TYR A N 1
ATOM 813 C CA . TYR A 1 101 ? 14.648 31.312 36.251 1.00 7.12 122 TYR A CA 1
ATOM 814 C C . TYR A 1 101 ? 15.419 30.724 37.436 1.00 8.82 122 TYR A C 1
ATOM 815 O O . TYR A 1 101 ? 16.445 31.273 37.856 1.00 8.36 122 TYR A O 1
ATOM 824 N N . SER A 1 102 ? 14.927 29.601 37.958 1.00 8.43 123 SER A N 1
ATOM 825 C CA . SER A 1 102 ? 15.611 28.906 39.040 1.00 8.11 123 SER A CA 1
ATOM 826 C C . SER A 1 102 ? 17.028 28.521 38.633 1.00 8.40 123 SER A C 1
ATOM 827 O O . SER A 1 102 ? 17.975 28.703 39.395 1.00 9.10 123 SER A O 1
ATOM 832 N N . ALA A 1 103 ? 17.178 27.997 37.421 1.00 8.13 124 ALA A N 1
ATOM 833 C CA . ALA A 1 103 ? 18.493 27.608 36.930 1.00 7.29 124 ALA A CA 1
ATOM 834 C C . ALA A 1 103 ? 19.442 28.796 36.950 1.00 8.97 124 ALA A C 1
ATOM 835 O O . ALA A 1 103 ? 20.559 28.706 37.469 1.00 10.27 124 ALA A O 1
ATOM 837 N N . PHE A 1 104 ? 18.998 29.919 36.396 1.00 7.85 125 PHE A N 1
ATOM 838 C CA . PHE A 1 104 ? 19.869 31.080 36.307 1.00 11.39 125 PHE A CA 1
ATOM 839 C C . PHE A 1 104 ? 20.212 31.706 37.660 1.00 11.30 125 PHE A C 1
ATOM 840 O O . PHE A 1 104 ? 21.223 32.392 37.788 1.00 10.59 125 PHE A O 1
ATOM 848 N N . GLN A 1 105 ? 19.403 31.450 38.682 1.00 8.38 126 GLN A N 1
ATOM 849 C CA . GLN A 1 105 ? 19.757 31.921 40.015 1.00 9.96 126 GLN A CA 1
ATOM 850 C C . GLN A 1 105 ? 21.121 31.386 40.469 1.00 10.68 126 GLN A C 1
ATOM 851 O O . GLN A 1 105 ? 21.819 32.037 41.250 1.00 10.57 126 GLN A O 1
ATOM 857 N N . CYS A 1 106 ? 21.506 30.214 39.978 1.00 7.69 127 CYS A N 1
ATOM 858 C CA . CYS A 1 106 ? 22.819 29.667 40.318 1.00 8.57 127 CYS A CA 1
ATOM 859 C C . CYS A 1 106 ? 23.947 30.582 39.871 1.00 10.71 127 CYS A C 1
ATOM 860 O O . CYS A 1 106 ? 24.996 30.633 40.513 1.00 12.69 127 CYS A O 1
ATOM 863 N N . LEU A 1 107 ? 23.722 31.319 38.789 1.00 8.97 128 LEU A N 1
ATOM 864 C CA . LEU A 1 107 ? 24.776 32.151 38.206 1.00 10.48 128 LEU A CA 1
ATOM 865 C C . LEU A 1 107 ? 24.656 33.623 38.602 1.00 13.27 128 LEU A C 1
ATOM 866 O O . LEU A 1 107 ? 25.392 34.466 38.092 1.00 11.32 128 LEU A O 1
ATOM 875 N N . ARG A 1 108 ? 23.737 33.933 39.513 1.00 12.24 129 ARG A N 1
ATOM 876 C CA . ARG A 1 108 ? 23.504 35.324 39.904 1.00 12.16 129 ARG A CA 1
ATOM 877 C C . ARG A 1 108 ? 24.776 36.006 40.406 1.00 12.00 129 ARG A C 1
ATOM 878 O O . ARG A 1 108 ? 25.125 37.090 39.936 1.00 12.37 129 ARG A O 1
ATOM 886 N N . GLU A 1 109 ? 25.455 35.382 41.359 1.00 14.33 130 GLU A N 1
ATOM 887 C CA . GLU A 1 109 ? 26.653 35.979 41.946 1.00 13.10 130 GLU A CA 1
ATOM 888 C C . GLU A 1 109 ? 27.718 36.253 40.881 1.00 16.78 130 GLU A C 1
ATOM 889 O O . GLU A 1 109 ? 28.402 37.270 40.934 1.00 13.63 130 GLU A O 1
ATOM 895 N N . ASP A 1 110 ? 27.855 35.346 39.916 1.00 13.29 131 ASP A N 1
ATOM 896 C CA . ASP A 1 110 ? 28.848 35.505 38.862 1.00 9.90 131 ASP A CA 1
ATOM 897 C C . ASP A 1 110 ? 28.535 36.700 37.972 1.00 13.16 131 ASP A C 1
ATOM 898 O O . ASP A 1 110 ? 29.420 37.494 37.640 1.00 12.89 131 ASP A O 1
ATOM 903 N N . TYR A 1 111 ? 27.277 36.821 37.573 1.00 11.25 132 TYR A N 1
ATOM 904 C CA . TYR A 1 111 ? 26.886 37.900 36.685 1.00 12.00 132 TYR A CA 1
ATOM 905 C C . TYR A 1 111 ? 26.991 39.235 37.399 1.00 15.99 132 TYR A C 1
ATOM 906 O O . TYR A 1 111 ? 27.436 40.224 36.815 1.00 17.23 132 TYR A O 1
ATOM 915 N N . GLU A 1 112 ? 26.621 39.255 38.673 1.00 13.96 133 GLU A N 1
ATOM 916 C CA . GLU A 1 112 ? 26.689 40.499 39.433 1.00 16.54 133 GLU A CA 1
ATOM 917 C C . GLU A 1 112 ? 28.137 40.940 39.630 1.00 17.30 133 GLU A C 1
ATOM 918 O O . GLU A 1 112 ? 28.441 42.126 39.536 1.00 17.98 133 GLU A O 1
ATOM 924 N N . MET A 1 113 ? 29.039 39.996 39.865 1.00 14.84 134 MET A N 1
ATOM 925 C CA . MET A 1 113 ? 30.440 40.363 40.018 1.00 18.02 134 MET A CA 1
ATOM 926 C C . MET A 1 113 ? 30.980 40.928 38.710 1.00 20.00 134 MET A C 1
ATOM 927 O O . MET A 1 113 ? 31.695 41.929 38.699 1.00 22.79 134 MET A O 1
ATOM 932 N N . TYR A 1 114 ? 30.634 40.274 37.607 1.00 15.11 135 TYR A N 1
ATOM 933 C CA . TYR A 1 114 ? 31.080 40.701 36.291 1.00 20.04 135 TYR A CA 1
ATOM 934 C C . TYR A 1 114 ? 30.548 42.093 35.965 1.00 20.71 135 TYR A C 1
ATOM 935 O O . TYR A 1 114 ? 31.269 42.934 35.429 1.00 23.51 135 TYR A O 1
ATOM 944 N N . GLN A 1 115 ? 29.287 42.328 36.304 1.00 19.30 136 GLN A N 1
ATOM 945 C CA . GLN A 1 115 ? 28.634 43.601 36.021 1.00 28.35 136 GLN A CA 1
ATOM 946 C C . GLN A 1 115 ? 29.181 44.732 36.891 1.00 29.73 136 GLN A C 1
ATOM 947 O O . GLN A 1 115 ? 29.211 45.889 36.471 1.00 31.84 136 GLN A O 1
ATOM 953 N N . ASN A 1 116 ? 29.626 44.392 38.096 1.00 28.06 137 ASN A N 1
ATOM 954 C CA . ASN A 1 116 ? 30.196 45.380 39.006 1.00 28.12 137 ASN A CA 1
ATOM 955 C C . ASN A 1 116 ? 31.681 45.624 38.749 1.00 38.54 137 ASN A C 1
ATOM 956 O O . ASN A 1 116 ? 32.284 46.521 39.340 1.00 49.89 137 ASN A O 1
ATOM 961 N N . ASN A 1 117 ? 32.266 44.823 37.866 1.00 33.41 138 ASN A N 1
ATOM 962 C CA . ASN A 1 117 ? 33.656 45.010 37.467 1.00 44.30 138 ASN A CA 1
ATOM 963 C C . ASN A 1 117 ? 33.758 45.936 36.261 1.00 44.01 138 ASN A C 1
ATOM 964 O O . ASN A 1 117 ? 34.789 46.571 36.037 1.00 55.88 138 ASN A O 1
ATOM 969 N N . ASN A 1 118 ? 32.679 46.006 35.487 1.00 50.93 139 ASN A N 1
ATOM 970 C CA . ASN A 1 118 ? 32.633 46.855 34.302 1.00 51.52 139 ASN A CA 1
ATOM 971 C C . ASN A 1 118 ? 31.944 48.186 34.578 1.00 51.16 139 ASN A C 1
ATOM 972 O O . ASN A 1 118 ? 31.148 48.660 33.766 1.00 55.06 139 ASN A O 1
ATOM 977 N N . GLU A 1 132 ? 30.674 23.029 24.208 1.00 23.64 153 GLU A N 1
ATOM 978 C CA . GLU A 1 132 ? 29.538 23.225 25.106 1.00 26.89 153 GLU A CA 1
ATOM 979 C C . GLU A 1 132 ? 29.688 22.415 26.388 1.00 22.33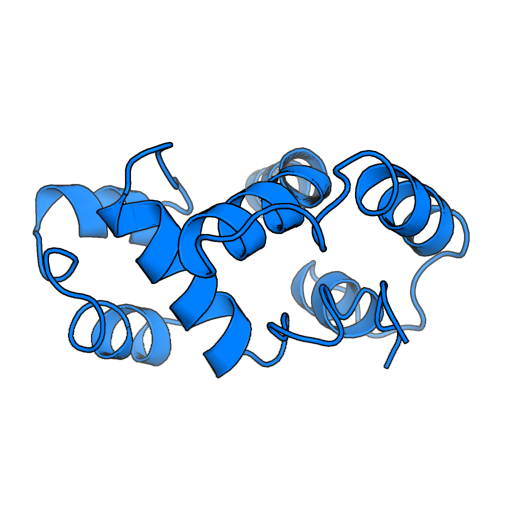 153 GLU A C 1
ATOM 980 O O . GLU A 1 132 ? 30.219 21.302 26.374 1.00 26.45 153 GLU A O 1
ATOM 986 N N . LEU A 1 133 ? 29.216 22.979 27.495 1.00 17.49 154 LEU A N 1
ATOM 987 C CA . LEU A 1 133 ? 29.205 22.267 28.767 1.00 21.39 154 LEU A CA 1
ATOM 988 C C . LEU A 1 133 ? 27.821 22.334 29.400 1.00 25.52 154 LEU A C 1
ATOM 989 O O . LEU A 1 133 ? 27.612 22.999 30.414 1.00 18.71 154 LEU A O 1
ATOM 994 N N . TRP A 1 134 ? 26.873 21.640 28.785 1.00 21.48 155 TRP A N 1
ATOM 995 C CA . TRP A 1 134 ? 25.513 21.598 29.302 1.00 14.77 155 TRP A CA 1
ATOM 996 C C . TRP A 1 134 ? 25.478 20.951 30.684 1.00 22.59 155 TRP A C 1
ATOM 997 O O . TRP A 1 134 ? 26.115 19.924 30.918 1.00 21.30 155 TRP A O 1
ATOM 1008 N N . SER A 1 135 ? 24.741 21.567 31.602 1.00 20.13 156 SER A N 1
ATOM 1009 C CA . SER A 1 135 ? 24.679 21.083 32.978 1.00 17.91 156 SER A CA 1
ATOM 1010 C C . SER A 1 135 ? 23.883 19.786 33.074 1.00 25.93 156 SER A C 1
ATOM 1011 O O . SER A 1 135 ? 24.083 18.983 33.990 1.00 27.39 156 SER A O 1
ATOM 1014 N N . HIS A 1 136 ? 22.973 19.594 32.126 1.00 21.23 157 HIS A N 1
ATOM 1015 C CA . HIS A 1 136 ? 22.110 18.422 32.101 1.00 25.32 157 HIS A CA 1
ATOM 1016 C C . HIS A 1 136 ? 22.249 17.717 30.753 1.00 25.60 157 HIS A C 1
ATOM 1017 O O . HIS A 1 136 ? 21.299 17.667 29.974 1.00 23.90 157 HIS A O 1
ATOM 1024 N N . PRO A 1 137 ? 23.440 17.165 30.477 1.00 28.67 158 PRO A N 1
ATOM 1025 C CA . PRO A 1 137 ? 23.741 16.561 29.173 1.00 33.90 158 PRO A CA 1
ATOM 1026 C C . PRO A 1 137 ? 22.717 15.499 28.778 1.00 42.52 158 PRO A C 1
ATOM 1027 O O . PRO A 1 137 ? 22.145 14.861 29.663 1.00 39.09 158 PRO A O 1
#

Foldseek 3Di:
DVVQQVVLLVVFPPSVDPVNSVCVVVVHQDDDQRSLSSLVSSCVVQVQADLQLGGQQQSVQVVLVDDDGDDPVSLVQLLVQLVVLVLVPDPDSSNSNVSSCVSCVVSNVVSVVVVNPGSRD

Nearest PDB structures (foldseek):
  3l4a-assembly1_A  TM=1.008E+00  e=1.678E-19  Anopheles gambiae str. PEST
  3pji-assembly1_A  TM=1.003E+00  e=8.906E-19  Anopheles gambiae str. PEST
  3qme-assembly1_A  TM=1.001E+00  e=1.370E-18  Anopheles gambiae str. PEST
  3l47-assembly1_A  TM=1.007E+00  e=9.758E-16  Anopheles gambiae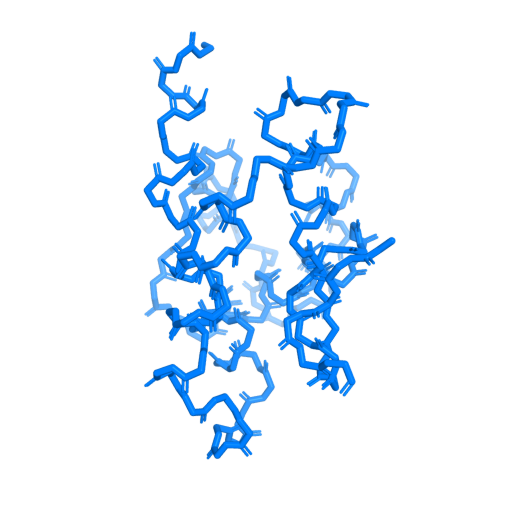 str. PEST
  3q8i-assembly1_A  TM=6.122E-01  e=1.674E-02  Anopheles gambiae

B-factor: mean 18.77, std 9.99, range [6.05, 56.11]

Solvent-accessible surface area: 7281 Å² total; per-residue (Å²): 107,135,76,20,31,50,64,0,3,120,80,18,169,46,0,71,63,126,128,30,31,100,63,2,148,52,77,84,76,48,106,35,104,40,0,25,38,1,17,58,15,30,1,56,103,58,103,13,4,40,38,152,90,5,0,6,0,23,23,0,26,88,63,20,54,51,116,82,125,14,65,153,115,11,20,60,124,5,82,63,44,1,121,71,56,75,5,114,103,30,166,78,69,16,83,40,0,25,16,0,32,74,9,0,150,125,28,38,74,130,72,61,128,110,132,152,61,63,16,45,127

InterPro domains:
  IPR006170 Pheromone/general odorant binding protein [PF01395] (26-130)
  IPR006170 Pheromone/general odorant binding protein [SM00708] (28-132)
  IPR036728 Pheromone/general odorant binding protein superfamily [G3DSA:1.10.238.20] (22-144)
  IPR036728 Pheromone/general odorant binding protein superfamily [SSF47565] (30-132)

Organism: Anopheles gambiae (NCBI:txid7165)

Sequence (121 aa):
NESVIESCSSNAVQGAANDELKVHYRANEEFPDDPVTHCFVRCIGLELNNLYDDKYGVDLQANWENLGNSDDADEEEFVAKHRACLEEAKNLEETIEEDLCERAYSAFQCLREDYEMYQNNNELWSHP

CATH classification: 1.10.238.20

Secondary structure (DSSP, 8-state):
-HHHHHHHHHHSTT---HHHHHHHHTT---SSHHHHHHHHHHHHHTTSEETTTEEBHHHHHHHTT--SPPPHHHHHHHHHHHHHTTGGG--SHHHHHHHHHHTTHHHHHHHHHH---BS--